Protein AF-A0A2W2K7A0-F1 (afdb_monomer)

Structure (mmCIF, N/CA/C/O backbone):
data_AF-A0A2W2K7A0-F1
#
_entry.id   AF-A0A2W2K7A0-F1
#
loop_
_atom_site.group_PDB
_atom_site.id
_atom_site.type_symbol
_atom_site.label_atom_id
_atom_site.label_alt_id
_atom_site.label_comp_id
_atom_site.label_asym_id
_atom_site.label_entity_id
_atom_site.label_seq_id
_atom_site.pdbx_PDB_ins_code
_atom_site.Cartn_x
_atom_site.Cartn_y
_atom_site.Cartn_z
_atom_site.occupancy
_atom_site.B_iso_or_equiv
_atom_site.auth_seq_id
_atom_site.auth_comp_id
_atom_site.auth_asym_id
_atom_site.auth_atom_id
_atom_site.pdbx_PDB_model_num
ATOM 1 N N . MET A 1 1 ? -31.014 -15.299 -0.850 1.00 43.25 1 MET A N 1
ATOM 2 C CA . MET A 1 1 ? -30.574 -14.031 -1.460 1.00 43.25 1 MET A CA 1
ATOM 3 C C . MET A 1 1 ? -29.395 -14.395 -2.345 1.00 43.25 1 MET A C 1
ATOM 5 O O . MET A 1 1 ? -28.405 -14.884 -1.826 1.00 43.25 1 MET A O 1
ATOM 9 N N . THR A 1 2 ? -29.581 -14.413 -3.662 1.00 47.12 2 THR A N 1
ATOM 10 C CA . THR A 1 2 ? -28.595 -14.968 -4.602 1.00 47.12 2 THR A CA 1
ATOM 11 C C . THR A 1 2 ? -27.385 -14.044 -4.660 1.00 47.12 2 THR A C 1
ATOM 13 O O . THR A 1 2 ? -27.541 -12.885 -5.034 1.00 47.12 2 THR A O 1
ATOM 16 N N . ALA A 1 3 ? -26.210 -14.537 -4.266 1.00 51.34 3 ALA A N 1
ATOM 17 C CA . ALA A 1 3 ? -24.956 -13.858 -4.561 1.00 51.34 3 ALA A CA 1
ATOM 18 C C . ALA A 1 3 ? -24.861 -13.715 -6.087 1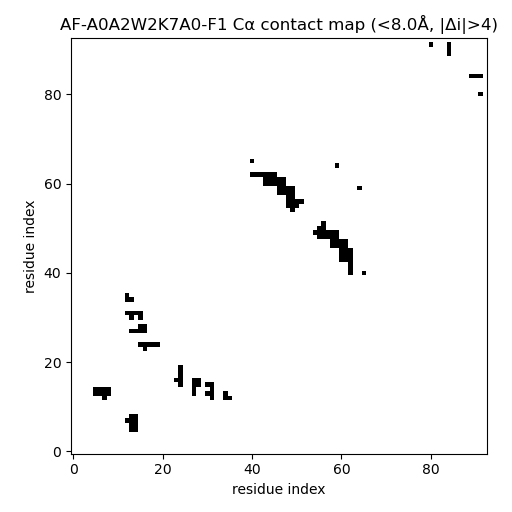.00 51.34 3 ALA A C 1
ATOM 20 O O . ALA A 1 3 ? -24.874 -14.721 -6.798 1.00 51.34 3 ALA A O 1
ATOM 21 N N . ASP A 1 4 ? -24.881 -12.476 -6.578 1.00 58.25 4 ASP A N 1
ATOM 22 C CA . ASP A 1 4 ? -24.649 -12.180 -7.990 1.00 58.25 4 ASP A CA 1
ATOM 23 C C . ASP A 1 4 ? -23.248 -12.685 -8.371 1.00 58.25 4 ASP A C 1
ATOM 25 O O . ASP A 1 4 ? -22.332 -12.665 -7.542 1.00 58.25 4 ASP A O 1
ATOM 29 N N . ALA A 1 5 ? -23.082 -13.200 -9.590 1.00 57.62 5 ALA A N 1
ATOM 30 C CA . ALA A 1 5 ? -21.778 -13.683 -10.045 1.00 57.62 5 ALA A CA 1
ATOM 31 C C . ALA A 1 5 ? -20.752 -12.537 -9.940 1.00 57.62 5 ALA A C 1
ATOM 33 O O . ALA A 1 5 ? -21.107 -11.404 -10.269 1.00 57.62 5 ALA A O 1
ATOM 34 N N . PRO A 1 6 ? -19.503 -12.779 -9.488 1.00 61.03 6 PRO A N 1
ATOM 35 C CA . PRO A 1 6 ? -18.536 -11.702 -9.318 1.00 61.03 6 PRO A CA 1
ATOM 36 C C . PRO A 1 6 ? -18.270 -11.041 -10.671 1.00 61.03 6 PRO A C 1
ATOM 38 O O . PRO A 1 6 ? -17.659 -11.623 -11.566 1.00 61.03 6 PRO A O 1
ATOM 41 N N . GLN A 1 7 ? -18.788 -9.826 -10.825 1.00 81.94 7 GLN A N 1
ATOM 42 C CA . GLN A 1 7 ? -18.602 -9.007 -12.012 1.00 81.94 7 GLN A CA 1
ATOM 43 C C . GLN A 1 7 ? -17.169 -8.456 -12.013 1.00 81.94 7 GLN A C 1
ATOM 45 O O . GLN A 1 7 ? -16.618 -8.141 -10.956 1.00 81.94 7 GLN A O 1
ATOM 50 N N . SER A 1 8 ? -16.565 -8.309 -13.190 1.00 91.88 8 SER A N 1
ATOM 51 C CA . SER A 1 8 ? -15.235 -7.709 -13.353 1.00 91.88 8 SER A CA 1
ATOM 52 C C . SER A 1 8 ? -15.335 -6.347 -14.034 1.00 91.88 8 SER A C 1
ATOM 54 O O . SER A 1 8 ? -16.159 -6.139 -14.925 1.00 91.88 8 SER A O 1
ATOM 56 N N . LEU A 1 9 ? -14.467 -5.421 -13.633 1.00 91.94 9 LEU A N 1
ATOM 57 C CA . LEU A 1 9 ? -14.251 -4.156 -14.327 1.00 91.94 9 LEU A CA 1
ATOM 58 C C . LEU A 1 9 ? -13.581 -4.393 -15.696 1.00 91.94 9 LEU A C 1
ATOM 60 O O . LEU A 1 9 ? -12.966 -5.441 -15.904 1.00 91.94 9 LEU A O 1
ATOM 64 N N . PRO A 1 10 ? -13.627 -3.415 -16.625 1.00 94.12 10 PRO A N 1
ATOM 65 C CA . PRO A 1 10 ? -12.971 -3.529 -17.934 1.00 94.12 10 PRO A CA 1
ATOM 66 C C . PRO A 1 10 ? -11.460 -3.798 -17.875 1.00 94.12 10 PRO A C 1
ATOM 68 O O . PRO A 1 10 ? -10.891 -4.317 -18.828 1.00 94.12 10 PRO A O 1
ATOM 71 N N . ASP A 1 11 ? -10.812 -3.446 -16.762 1.00 92.44 11 ASP A N 1
ATOM 72 C CA . ASP A 1 11 ? -9.392 -3.701 -16.495 1.00 92.44 11 ASP A CA 1
ATOM 73 C C . ASP A 1 11 ? -9.126 -5.054 -15.800 1.00 92.44 11 ASP A C 1
ATOM 75 O O . 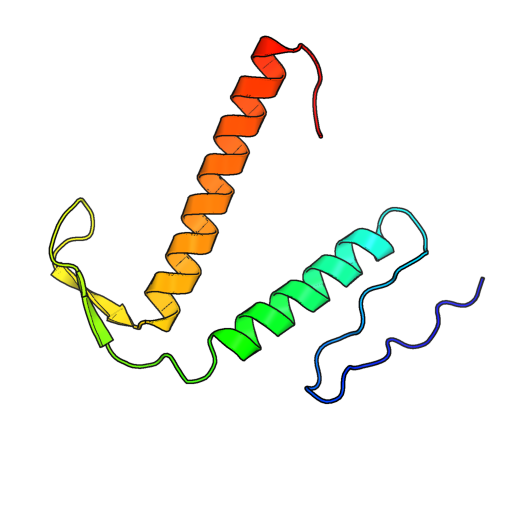ASP A 1 11 ? -8.002 -5.327 -15.386 1.00 92.44 11 ASP A O 1
ATOM 79 N N . GLY A 1 12 ? -10.151 -5.904 -15.669 1.00 92.31 12 GLY A N 1
ATOM 80 C CA . GLY A 1 12 ? -10.064 -7.261 -15.127 1.00 92.31 12 GLY A CA 1
ATOM 81 C C . GLY A 1 12 ? -10.184 -7.371 -13.604 1.00 92.31 12 GLY A C 1
ATOM 82 O O . GLY A 1 12 ? -10.320 -8.481 -13.093 1.00 92.31 12 GLY A O 1
ATOM 83 N N . ARG A 1 13 ? -10.181 -6.259 -12.857 1.00 94.94 13 ARG A N 1
ATOM 84 C CA . ARG A 1 13 ? -10.313 -6.292 -11.388 1.00 94.94 13 ARG A CA 1
ATOM 85 C C . ARG A 1 13 ? -11.737 -6.692 -10.961 1.00 94.94 13 ARG A C 1
ATOM 87 O O . ARG A 1 13 ? -12.689 -6.323 -11.650 1.00 94.94 13 ARG A O 1
AT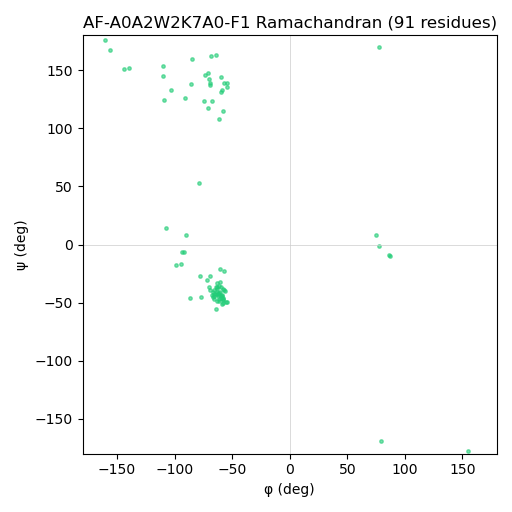OM 94 N N . PRO A 1 14 ? -11.927 -7.393 -9.827 1.00 94.75 14 PRO A N 1
ATOM 95 C CA . PRO A 1 14 ? -13.263 -7.747 -9.344 1.00 94.75 14 PRO A CA 1
ATOM 96 C C . PRO A 1 14 ? -14.018 -6.503 -8.860 1.00 94.75 14 PRO A C 1
ATOM 98 O O . PRO A 1 14 ? -13.441 -5.645 -8.194 1.00 94.75 14 PRO A O 1
ATOM 101 N N . VAL A 1 15 ? -15.312 -6.393 -9.160 1.00 93.38 15 VAL A N 1
ATOM 102 C CA . VAL A 1 15 ? -16.170 -5.339 -8.602 1.00 93.38 15 VAL A CA 1
ATOM 103 C C . VAL A 1 15 ? -16.467 -5.681 -7.137 1.00 93.38 15 VAL A C 1
ATOM 105 O O . VAL A 1 15 ? -16.979 -6.770 -6.868 1.00 93.38 15 VAL A O 1
ATOM 108 N N . PRO A 1 16 ? -16.164 -4.789 -6.175 1.00 93.44 16 PRO A N 1
ATOM 109 C CA . PRO A 1 16 ? -16.426 -5.071 -4.776 1.00 93.44 16 PRO A CA 1
ATOM 110 C C . PRO A 1 16 ? -17.930 -5.071 -4.483 1.00 93.44 16 PRO A C 1
ATOM 112 O O . PRO A 1 16 ? -18.672 -4.225 -4.988 1.00 93.44 16 PRO A O 1
ATOM 115 N N . LEU A 1 17 ? -18.368 -5.974 -3.607 1.00 89.88 17 LEU A N 1
ATOM 116 C CA . LEU A 1 17 ? -19.732 -5.986 -3.096 1.00 89.88 17 LEU A CA 1
ATOM 117 C C . LEU A 1 17 ? -20.035 -4.656 -2.391 1.00 89.88 17 LEU A C 1
ATOM 119 O O . LEU A 1 17 ? -19.255 -4.153 -1.577 1.00 89.88 17 LEU A O 1
ATOM 123 N N . THR A 1 18 ? -21.187 -4.078 -2.720 1.00 88.38 18 THR A N 1
ATOM 124 C CA . THR A 1 18 ? -21.712 -2.860 -2.081 1.00 88.38 18 THR A CA 1
ATOM 125 C C . THR A 1 18 ? -22.759 -3.173 -1.015 1.00 88.38 18 THR A C 1
ATOM 127 O O . THR A 1 18 ? -23.034 -2.334 -0.162 1.00 88.38 18 THR A O 1
ATOM 130 N N . THR A 1 19 ? -23.319 -4.385 -1.050 1.00 88.88 19 THR A N 1
ATOM 131 C CA . THR A 1 19 ? -24.251 -4.940 -0.063 1.00 88.88 19 TH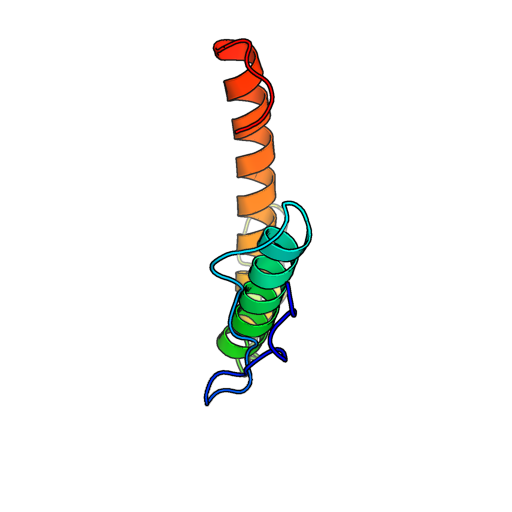R A CA 1
ATOM 132 C C . THR A 1 19 ? -23.976 -6.436 0.102 1.00 88.88 19 THR A C 1
ATOM 134 O O . THR A 1 19 ? -23.504 -7.083 -0.834 1.00 88.88 19 THR A O 1
ATOM 137 N N . GLY A 1 20 ? -24.250 -6.996 1.280 1.00 86.06 20 GLY A N 1
ATOM 138 C CA . GLY A 1 20 ? -24.048 -8.419 1.558 1.00 86.06 20 GLY A CA 1
ATOM 139 C C . GLY A 1 20 ? -23.832 -8.700 3.042 1.00 86.06 20 GLY A C 1
ATOM 140 O O . GLY A 1 20 ? -23.870 -7.783 3.861 1.00 86.06 20 GLY A O 1
ATOM 141 N N . ASP A 1 21 ? -23.601 -9.972 3.361 1.00 90.38 21 ASP A N 1
ATOM 142 C CA . ASP A 1 21 ? -23.298 -10.426 4.720 1.00 90.38 21 ASP A CA 1
ATOM 143 C C . ASP A 1 21 ? -21.968 -9.834 5.242 1.00 90.38 21 ASP A C 1
ATOM 145 O O . ASP A 1 21 ? -21.119 -9.372 4.472 1.00 90.38 21 ASP A O 1
ATOM 149 N N . GLU A 1 22 ? -21.760 -9.890 6.562 1.00 89.25 22 GLU A N 1
ATOM 150 C CA . GLU A 1 22 ? -20.653 -9.211 7.259 1.00 89.25 22 GLU A CA 1
ATOM 151 C C . GLU A 1 22 ? -19.246 -9.618 6.799 1.00 89.25 22 GLU A C 1
ATOM 153 O O . GLU A 1 22 ? -18.362 -8.769 6.763 1.00 89.25 22 GLU A O 1
ATOM 158 N N . ARG A 1 23 ? -19.008 -10.892 6.452 1.00 93.75 23 ARG A N 1
ATOM 159 C CA . ARG A 1 23 ? -17.678 -11.376 6.016 1.00 93.75 23 ARG A CA 1
ATOM 160 C C . ARG A 1 23 ? -17.410 -11.200 4.514 1.00 93.75 23 ARG A C 1
ATOM 162 O O . ARG A 1 23 ? -16.345 -10.684 4.176 1.00 93.75 23 ARG A O 1
ATOM 169 N N . PRO A 1 24 ? -18.346 -11.545 3.607 1.00 91.25 24 PRO A N 1
ATOM 170 C CA . PRO A 1 24 ? -18.116 -11.400 2.168 1.00 91.25 24 PRO A CA 1
ATOM 171 C C . PRO A 1 24 ? -17.854 -9.958 1.712 1.00 91.25 24 PRO A C 1
ATOM 173 O O . PRO A 1 24 ? -17.104 -9.737 0.765 1.00 91.25 24 PRO A O 1
ATOM 176 N N . MET A 1 25 ? -18.455 -8.961 2.371 1.00 89.12 25 MET A N 1
ATOM 177 C CA . MET A 1 25 ? -18.290 -7.548 2.008 1.00 89.12 25 MET A CA 1
ATOM 178 C C . MET A 1 25 ? -16.838 -7.044 2.181 1.00 89.12 25 MET A C 1
ATOM 180 O O . MET A 1 25 ? -16.258 -6.559 1.203 1.00 89.12 25 MET A O 1
ATOM 184 N N . PRO A 1 26 ? -16.205 -7.161 3.367 1.00 92.31 26 PRO A N 1
ATOM 185 C CA . PRO A 1 26 ? -14.789 -6.850 3.544 1.00 92.31 26 PRO A CA 1
ATOM 186 C C . PRO A 1 26 ? -13.868 -7.686 2.655 1.00 92.31 26 PRO A C 1
ATOM 188 O O . PRO A 1 26 ? -12.957 -7.123 2.054 1.00 92.31 26 PRO A O 1
ATOM 191 N N . GLU A 1 27 ? -14.112 -8.993 2.526 1.00 93.81 27 GLU A N 1
ATOM 192 C CA . GLU A 1 27 ? -13.300 -9.881 1.680 1.00 93.81 27 GLU A CA 1
ATOM 193 C C . GLU A 1 27 ? -13.290 -9.408 0.221 1.00 93.81 27 GLU A C 1
ATOM 195 O O . GLU A 1 27 ? -12.227 -9.199 -0.362 1.00 93.81 27 GLU A O 1
ATOM 200 N N . SER A 1 28 ? -14.464 -9.099 -0.331 1.00 93.69 28 SER A N 1
ATOM 201 C CA . SER A 1 28 ? -14.605 -8.576 -1.690 1.00 93.69 28 SER A CA 1
ATOM 202 C C . SER A 1 28 ? -13.887 -7.232 -1.892 1.00 93.69 28 SER A C 1
ATOM 204 O O . SER A 1 28 ? -13.286 -6.980 -2.941 1.00 93.69 28 SER A O 1
ATOM 206 N N . ARG A 1 29 ? -13.883 -6.365 -0.870 1.00 93.94 29 ARG A N 1
ATOM 207 C CA . ARG A 1 29 ? -13.125 -5.107 -0.900 1.00 93.94 29 ARG A CA 1
ATOM 208 C C . ARG A 1 29 ? -11.615 -5.348 -0.852 1.00 93.94 29 ARG A C 1
ATOM 210 O O . ARG A 1 29 ? -10.878 -4.663 -1.563 1.00 93.94 29 ARG A O 1
ATOM 217 N N . LEU A 1 30 ? -11.149 -6.320 -0.065 1.00 94.31 30 LEU A N 1
ATOM 218 C CA . LEU A 1 30 ? -9.739 -6.715 -0.039 1.00 94.31 30 LEU A CA 1
ATOM 219 C C . LEU A 1 30 ? -9.287 -7.248 -1.401 1.00 94.31 30 LEU A C 1
ATOM 221 O O . LEU A 1 30 ? -8.225 -6.849 -1.876 1.00 94.31 30 LEU A O 1
ATOM 225 N N . ASP A 1 31 ? -10.099 -8.070 -2.061 1.00 95.38 31 ASP A N 1
ATOM 226 C CA . ASP A 1 31 ? -9.778 -8.609 -3.386 1.00 95.38 31 ASP A CA 1
ATOM 227 C C . ASP A 1 31 ? -9.685 -7.509 -4.451 1.00 95.38 31 ASP A C 1
ATOM 229 O O . ASP A 1 31 ? -8.723 -7.470 -5.222 1.00 95.38 31 ASP A O 1
ATOM 233 N N . PHE A 1 32 ? -10.607 -6.540 -4.438 1.00 95.12 32 PHE A N 1
ATOM 234 C CA . PHE A 1 32 ? -10.515 -5.360 -5.303 1.00 95.12 32 PHE A CA 1
ATOM 235 C C . PHE A 1 32 ? -9.226 -4.559 -5.064 1.00 95.12 32 PHE A C 1
ATOM 237 O O . PHE A 1 32 ? -8.561 -4.133 -6.016 1.00 95.12 32 PHE A O 1
ATOM 244 N N . HIS A 1 33 ? -8.845 -4.340 -3.802 1.00 94.25 33 HIS A N 1
ATOM 245 C CA . HIS A 1 33 ? -7.634 -3.588 -3.476 1.00 94.25 33 HIS A CA 1
ATOM 246 C C . HIS A 1 33 ? -6.349 -4.348 -3.820 1.00 94.25 33 HIS A C 1
ATOM 248 O O . HIS A 1 33 ? -5.419 -3.714 -4.320 1.00 94.25 33 HIS A O 1
ATOM 254 N N . ARG A 1 34 ? -6.304 -5.677 -3.646 1.00 93.88 34 ARG A N 1
ATOM 255 C CA . ARG A 1 34 ? -5.181 -6.518 -4.101 1.00 93.88 34 ARG A CA 1
ATOM 256 C C . ARG A 1 34 ? -4.982 -6.397 -5.609 1.00 93.88 34 ARG A C 1
ATOM 258 O O . ARG A 1 34 ? -3.902 -6.009 -6.045 1.00 93.88 34 ARG A O 1
ATOM 265 N N . ALA A 1 35 ? -6.047 -6.584 -6.388 1.00 95.94 35 ALA A N 1
ATOM 266 C CA . ALA A 1 35 ? -5.983 -6.455 -7.843 1.00 95.94 35 ALA A CA 1
ATOM 267 C C . ALA A 1 35 ? -5.620 -5.021 -8.286 1.00 95.94 35 ALA A C 1
ATOM 269 O O . ALA A 1 35 ? -4.919 -4.808 -9.273 1.00 95.94 35 ALA A O 1
ATOM 270 N N . THR A 1 36 ? -6.059 -4.005 -7.533 1.00 95.00 36 THR A N 1
ATOM 271 C CA . THR A 1 36 ? -5.673 -2.606 -7.778 1.00 95.00 36 THR A CA 1
ATOM 272 C C . THR A 1 36 ? -4.190 -2.362 -7.525 1.00 95.00 36 THR A C 1
ATOM 274 O O . THR A 1 36 ? -3.566 -1.622 -8.286 1.00 95.00 36 THR A O 1
ATOM 277 N N . LEU A 1 37 ? -3.632 -2.941 -6.460 1.00 93.31 37 LEU A N 1
ATOM 278 C CA . LEU A 1 37 ? -2.214 -2.820 -6.143 1.00 93.31 37 LEU A CA 1
ATOM 279 C C . LEU A 1 37 ? -1.366 -3.456 -7.244 1.00 93.31 37 LEU A C 1
ATOM 281 O O . LEU A 1 37 ? -0.460 -2.807 -7.756 1.00 93.31 37 LEU A O 1
ATOM 285 N N . GLU A 1 38 ? -1.708 -4.676 -7.657 1.00 93.12 38 GLU A N 1
ATOM 286 C CA . GLU A 1 38 ? -1.033 -5.375 -8.754 1.00 93.12 38 GLU A CA 1
ATOM 287 C C . GLU A 1 38 ? -1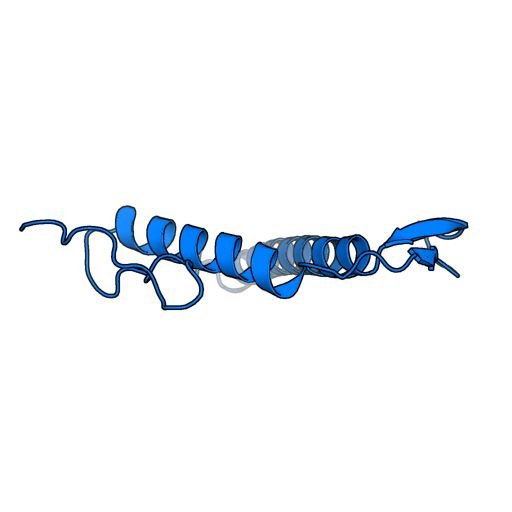.039 -4.543 -10.040 1.00 93.12 38 GLU A C 1
ATOM 289 O O . GLU A 1 38 ? 0.020 -4.298 -10.617 1.00 93.12 38 GLU A O 1
ATOM 294 N N . LEU A 1 39 ? -2.207 -4.025 -10.438 1.00 94.88 39 LEU A N 1
ATOM 295 C CA . LEU A 1 39 ? -2.344 -3.195 -11.634 1.00 94.88 39 LEU A CA 1
ATOM 296 C C . LEU A 1 39 ? -1.508 -1.910 -11.551 1.00 94.88 39 LEU A C 1
ATOM 298 O O . LEU A 1 39 ? -0.806 -1.568 -12.498 1.00 94.88 39 LEU A O 1
ATOM 302 N N . LYS A 1 40 ? -1.564 -1.188 -10.425 1.00 93.62 40 LYS A N 1
ATOM 303 C CA . LYS A 1 40 ? -0.823 0.075 -10.250 1.00 93.62 40 LYS A CA 1
ATOM 304 C C . LYS A 1 40 ? 0.686 -0.126 -10.153 1.00 93.62 40 LYS A C 1
ATOM 306 O O . LYS A 1 40 ? 1.439 0.790 -10.468 1.00 93.62 40 LYS A O 1
ATOM 311 N N . CYS A 1 41 ? 1.120 -1.294 -9.697 1.00 94.06 41 CYS A N 1
ATOM 312 C CA . CYS A 1 41 ? 2.528 -1.642 -9.575 1.00 94.06 41 CYS A CA 1
ATOM 313 C C . CYS A 1 41 ? 3.090 -2.356 -10.815 1.00 94.06 41 CYS A C 1
ATOM 315 O O . CYS A 1 41 ? 4.304 -2.596 -10.882 1.00 94.06 41 CYS A O 1
ATOM 317 N N . ALA A 1 42 ? 2.247 -2.705 -11.789 1.00 93.88 42 ALA A N 1
ATOM 318 C CA . ALA A 1 42 ? 2.676 -3.314 -13.039 1.00 93.88 42 ALA A CA 1
ATOM 319 C C . ALA A 1 42 ? 3.646 -2.381 -13.788 1.00 93.88 42 ALA A C 1
ATOM 321 O O . ALA A 1 42 ? 3.401 -1.186 -13.925 1.00 93.88 42 ALA A O 1
ATOM 322 N N . GLY A 1 43 ? 4.782 -2.926 -14.232 1.00 94.75 43 GLY A N 1
ATOM 323 C CA . GLY A 1 43 ? 5.819 -2.186 -14.965 1.00 94.75 43 GLY A CA 1
ATOM 324 C C . GLY A 1 43 ? 6.743 -1.286 -14.133 1.00 94.75 43 GLY A C 1
ATOM 325 O O . GLY A 1 43 ? 7.657 -0.694 -14.696 1.00 94.75 43 GLY A O 1
ATOM 326 N N . LEU A 1 44 ? 6.562 -1.180 -12.809 1.00 95.94 44 LEU A N 1
ATOM 327 C CA . LEU A 1 44 ? 7.462 -0.418 -11.922 1.00 95.94 44 LEU A CA 1
ATOM 328 C C . LEU A 1 44 ? 8.763 -1.178 -11.588 1.00 95.94 44 LEU A C 1
ATOM 330 O O . LEU A 1 44 ? 9.103 -1.376 -10.420 1.00 95.94 44 LEU A O 1
ATOM 334 N N . ASP A 1 45 ? 9.469 -1.641 -12.615 1.00 95.75 45 ASP A N 1
ATOM 335 C CA . ASP A 1 45 ? 10.639 -2.518 -12.483 1.00 95.75 45 ASP A CA 1
ATOM 336 C C . ASP A 1 45 ? 11.981 -1.762 -12.454 1.00 95.75 45 ASP A C 1
ATOM 338 O O . ASP A 1 45 ? 13.006 -2.369 -12.152 1.00 95.75 45 ASP A O 1
ATOM 342 N N . ASP A 1 46 ? 11.973 -0.443 -12.685 1.00 97.62 46 ASP A N 1
ATOM 343 C CA . ASP A 1 46 ? 13.159 0.413 -12.550 1.00 97.62 46 ASP A CA 1
ATOM 344 C C . ASP A 1 46 ? 13.785 0.269 -11.160 1.00 97.62 46 ASP A C 1
ATOM 346 O O . ASP A 1 46 ? 13.078 0.275 -10.146 1.00 97.62 46 ASP A O 1
ATOM 350 N N . THR A 1 47 ? 15.114 0.157 -11.109 1.00 97.50 47 THR A N 1
ATOM 351 C CA . THR A 1 47 ? 15.862 -0.064 -9.869 1.00 97.50 47 THR A CA 1
ATOM 352 C C . THR A 1 47 ? 16.676 1.151 -9.442 1.00 97.50 47 THR A C 1
ATOM 354 O O . THR A 1 47 ? 17.085 1.995 -10.239 1.00 97.50 47 THR A O 1
ATOM 357 N N . GLY A 1 48 ? 16.919 1.240 -8.138 1.00 96.75 48 GLY A N 1
ATOM 358 C CA . GLY A 1 48 ? 17.767 2.251 -7.526 1.00 96.75 48 GLY A CA 1
ATOM 359 C C . GLY A 1 48 ? 18.314 1.775 -6.186 1.00 96.75 48 GLY A C 1
ATOM 360 O O . GLY A 1 48 ? 17.871 0.771 -5.629 1.00 96.75 48 GLY A O 1
ATOM 361 N N . ARG A 1 49 ? 19.300 2.502 -5.656 1.00 97.50 49 ARG A N 1
ATOM 362 C CA . ARG A 1 49 ? 19.915 2.197 -4.359 1.00 97.50 49 ARG A CA 1
ATOM 363 C C . ARG A 1 49 ? 19.397 3.143 -3.283 1.00 97.50 49 ARG A C 1
ATOM 365 O O . ARG A 1 49 ? 19.388 4.356 -3.480 1.00 97.50 49 ARG A O 1
ATOM 372 N N . ILE A 1 50 ? 19.015 2.599 -2.131 1.00 96.00 50 ILE A N 1
ATOM 373 C CA . ILE A 1 50 ? 18.586 3.397 -0.978 1.00 96.00 50 ILE A CA 1
ATOM 374 C C . ILE A 1 50 ? 19.785 4.182 -0.434 1.00 96.00 50 ILE A C 1
ATOM 376 O O . ILE A 1 50 ? 20.810 3.602 -0.074 1.00 96.00 50 ILE A O 1
ATOM 380 N N . ALA A 1 51 ? 19.651 5.507 -0.365 1.00 94.31 51 ALA A N 1
ATOM 381 C CA . ALA A 1 51 ? 20.759 6.402 -0.036 1.00 94.31 51 ALA A CA 1
ATOM 382 C C . ALA A 1 51 ? 21.100 6.467 1.465 1.00 94.31 51 ALA A C 1
ATOM 384 O O . ALA A 1 51 ? 22.240 6.760 1.813 1.00 94.31 51 ALA A O 1
ATOM 385 N N . GLY A 1 52 ? 20.140 6.216 2.362 1.00 93.38 52 GLY A N 1
ATOM 386 C CA . GLY A 1 52 ? 20.334 6.437 3.796 1.00 93.38 52 GLY A CA 1
ATOM 387 C C . GLY A 1 52 ? 19.351 5.685 4.691 1.00 93.38 52 GLY A C 1
ATOM 388 O O . GLY A 1 52 ? 18.429 5.024 4.219 1.00 93.38 52 GLY A O 1
ATOM 389 N N . GLY A 1 53 ? 19.567 5.805 6.003 1.00 93.19 53 GLY A N 1
ATOM 390 C CA . GLY A 1 53 ? 18.755 5.150 7.028 1.00 93.19 53 GLY A CA 1
ATOM 391 C C . GLY A 1 53 ? 19.099 3.669 7.246 1.00 93.19 53 GLY A C 1
ATOM 392 O O . GLY A 1 53 ? 20.114 3.186 6.744 1.00 93.19 53 GLY A O 1
ATOM 393 N N . PRO A 1 54 ? 18.258 2.933 7.995 1.00 91.88 54 PRO A N 1
ATOM 394 C CA . PRO A 1 54 ? 18.522 1.539 8.371 1.00 91.88 54 PRO A CA 1
ATOM 395 C C . PRO A 1 54 ? 18.669 0.571 7.188 1.00 91.88 54 PRO A C 1
ATOM 397 O O . PRO A 1 54 ? 19.256 -0.494 7.337 1.00 91.88 54 PRO A O 1
ATOM 400 N N . MET A 1 55 ? 18.144 0.943 6.019 1.00 90.38 55 MET A N 1
ATOM 401 C CA . MET A 1 55 ? 18.157 0.146 4.789 1.00 90.38 55 MET A CA 1
ATOM 402 C C . MET A 1 55 ? 19.134 0.685 3.730 1.00 90.38 55 MET A C 1
ATOM 404 O O . MET A 1 55 ? 19.053 0.308 2.560 1.00 90.38 55 MET A O 1
ATOM 408 N N . ALA A 1 56 ? 20.040 1.592 4.113 1.00 96.31 56 ALA A N 1
ATOM 409 C CA . ALA A 1 56 ? 21.008 2.185 3.198 1.00 96.31 56 ALA A CA 1
ATOM 410 C C . ALA A 1 56 ? 21.827 1.115 2.460 1.00 96.31 56 ALA A C 1
ATOM 412 O O . ALA A 1 56 ? 22.279 0.131 3.042 1.00 96.31 56 ALA A O 1
ATOM 413 N N . GLY A 1 57 ? 22.050 1.337 1.167 1.00 95.25 57 GLY A N 1
ATOM 414 C CA . GLY A 1 57 ? 22.842 0.451 0.324 1.00 95.25 57 GLY A CA 1
ATOM 415 C C . GLY A 1 57 ? 22.066 -0.704 -0.310 1.00 95.25 57 GLY A C 1
ATOM 416 O O . GLY A 1 57 ? 22.622 -1.325 -1.213 1.00 95.25 57 GLY A O 1
ATOM 417 N N . LEU A 1 58 ? 20.811 -0.966 0.071 1.00 96.06 58 LEU A N 1
ATOM 418 C CA . LEU A 1 58 ? 19.975 -1.957 -0.613 1.00 96.06 58 LEU A CA 1
ATOM 419 C C . LEU A 1 58 ? 19.584 -1.476 -2.016 1.00 96.06 58 LEU A C 1
ATOM 421 O O . LEU A 1 58 ? 19.234 -0.310 -2.207 1.00 96.06 58 LEU A O 1
ATOM 425 N N . GLU A 1 59 ? 19.652 -2.382 -2.991 1.00 97.38 59 GLU A N 1
ATOM 426 C CA . GLU A 1 59 ? 19.128 -2.172 -4.341 1.00 97.38 59 GLU A CA 1
ATOM 427 C C . GLU A 1 59 ? 17.682 -2.667 -4.397 1.00 97.38 59 GLU A C 1
ATOM 429 O O . GLU A 1 59 ? 17.394 -3.798 -4.004 1.00 97.38 59 GLU A O 1
ATOM 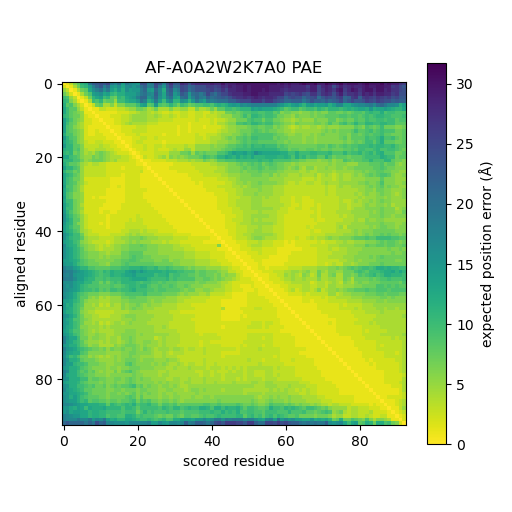434 N N . VAL A 1 60 ? 16.771 -1.803 -4.834 1.00 96.94 60 VAL A N 1
ATOM 435 C CA . VAL A 1 60 ? 15.325 -2.043 -4.805 1.00 96.94 60 VAL A CA 1
ATOM 436 C C . VAL A 1 60 ? 14.680 -1.527 -6.085 1.00 96.94 60 VAL A C 1
ATOM 438 O O . VAL A 1 60 ? 15.176 -0.578 -6.692 1.00 96.94 60 VAL A O 1
ATOM 441 N N . SER A 1 61 ? 13.562 -2.130 -6.489 1.00 96.81 61 SER A N 1
ATOM 442 C CA . SER A 1 61 ? 12.734 -1.595 -7.572 1.00 96.81 61 SER A CA 1
ATOM 443 C C . SER A 1 61 ? 11.750 -0.541 -7.065 1.00 96.81 61 SER A C 1
ATOM 445 O O . SER A 1 61 ? 11.389 -0.523 -5.884 1.00 96.81 61 SER A O 1
ATOM 447 N N . VAL A 1 62 ? 11.244 0.309 -7.959 1.00 95.44 62 VAL A N 1
ATOM 448 C CA . VAL A 1 62 ? 10.160 1.253 -7.638 1.00 95.44 62 VAL A CA 1
ATOM 449 C C . VAL A 1 62 ? 8.921 0.503 -7.129 1.00 95.44 62 VAL A C 1
ATOM 451 O O . VAL A 1 62 ? 8.294 0.938 -6.162 1.00 95.44 62 VAL A O 1
ATOM 454 N N . ARG A 1 63 ? 8.607 -0.672 -7.700 1.00 95.69 63 ARG A N 1
ATOM 455 C CA . ARG A 1 63 ? 7.564 -1.577 -7.190 1.00 95.69 63 ARG A CA 1
ATOM 456 C C . ARG A 1 63 ? 7.791 -1.919 -5.722 1.00 95.69 63 ARG A C 1
ATOM 458 O O . ARG A 1 63 ? 6.860 -1.804 -4.928 1.00 95.69 63 ARG A O 1
ATOM 465 N N . TRP A 1 64 ? 9.011 -2.320 -5.362 1.00 95.00 64 TRP A N 1
ATOM 466 C CA . TRP A 1 64 ? 9.348 -2.649 -3.979 1.00 95.00 64 TRP A CA 1
ATOM 467 C C . TRP A 1 64 ? 9.132 -1.449 -3.053 1.00 95.00 64 TRP A C 1
ATOM 469 O O . TRP A 1 64 ? 8.506 -1.604 -2.010 1.00 95.00 64 TRP A O 1
ATOM 479 N N . VAL A 1 65 ? 9.563 -0.246 -3.457 1.00 93.75 65 VAL A N 1
ATOM 480 C CA . VAL A 1 65 ? 9.411 0.977 -2.646 1.00 93.75 65 VAL A CA 1
ATOM 481 C C . VAL A 1 65 ? 7.943 1.256 -2.323 1.00 93.75 65 VAL A C 1
ATOM 483 O O . VAL A 1 65 ? 7.6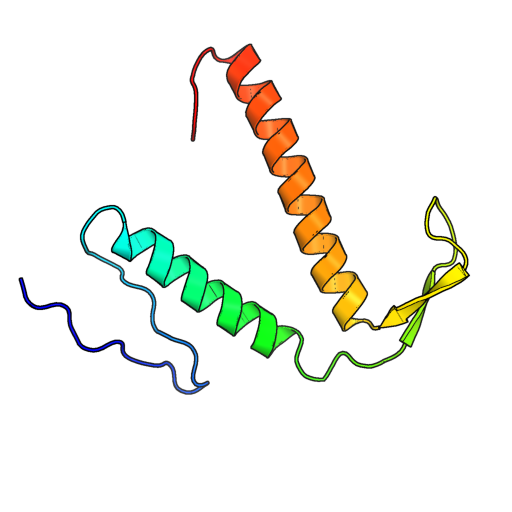12 1.508 -1.166 1.00 93.75 65 VAL A O 1
ATOM 486 N N . PHE A 1 66 ? 7.046 1.178 -3.310 1.00 93.31 66 PHE A N 1
ATOM 487 C CA . PHE A 1 66 ? 5.618 1.410 -3.075 1.00 93.31 66 PHE A CA 1
ATOM 488 C C . PHE A 1 66 ? 4.984 0.347 -2.177 1.00 93.31 66 PHE A C 1
ATOM 490 O O . PHE A 1 66 ? 4.239 0.696 -1.262 1.00 93.31 66 PHE A O 1
ATOM 497 N N . VAL A 1 67 ? 5.289 -0.934 -2.406 1.00 93.06 67 VAL A N 1
ATOM 498 C CA . VAL A 1 67 ? 4.777 -2.025 -1.562 1.00 93.06 67 VAL A CA 1
ATOM 499 C C . VAL A 1 67 ? 5.275 -1.869 -0.125 1.00 93.06 67 VAL A C 1
ATOM 501 O O . VAL A 1 67 ? 4.480 -1.947 0.810 1.00 93.06 67 VAL A O 1
ATOM 504 N N . HIS A 1 68 ? 6.558 -1.555 0.049 1.00 92.31 68 HIS A N 1
ATOM 505 C CA . HIS A 1 68 ? 7.156 -1.328 1.357 1.00 92.31 68 HIS A CA 1
ATOM 506 C C . HIS A 1 68 ? 6.523 -0.132 2.086 1.00 92.31 68 HIS A C 1
ATOM 508 O O . HIS A 1 68 ? 6.216 -0.226 3.270 1.00 92.31 68 HIS A O 1
ATOM 514 N N . MET A 1 69 ? 6.258 0.980 1.392 1.00 93.19 69 MET A N 1
ATOM 515 C CA . MET A 1 69 ? 5.575 2.133 1.995 1.00 93.19 69 MET A CA 1
ATOM 516 C C . MET A 1 69 ? 4.146 1.816 2.436 1.00 93.19 69 MET A C 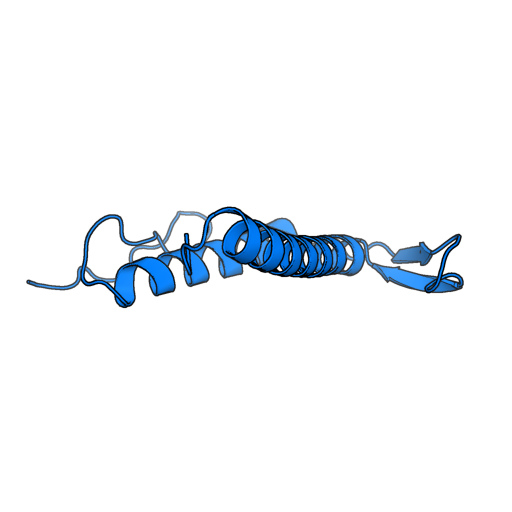1
ATOM 518 O O . MET A 1 69 ? 3.712 2.310 3.473 1.00 93.19 69 MET A O 1
ATOM 522 N N . ILE A 1 70 ? 3.418 0.983 1.691 1.00 93.00 70 ILE A N 1
ATOM 523 C CA . ILE A 1 70 ? 2.071 0.547 2.084 1.00 93.00 70 ILE A CA 1
ATOM 524 C C . ILE A 1 70 ? 2.129 -0.313 3.349 1.00 93.00 70 ILE A C 1
ATOM 526 O O . ILE A 1 70 ? 1.356 -0.074 4.276 1.00 93.00 70 ILE A O 1
ATOM 530 N N . GLU A 1 71 ? 3.044 -1.282 3.399 1.00 93.12 71 GLU A N 1
ATOM 531 C CA . GLU A 1 71 ? 3.258 -2.130 4.576 1.00 93.12 71 GLU A CA 1
ATOM 532 C C . GLU A 1 71 ? 3.606 -1.286 5.806 1.00 93.12 71 GLU A C 1
ATOM 534 O O . GLU A 1 71 ? 2.968 -1.396 6.854 1.00 93.12 71 GLU A O 1
ATOM 539 N N . GLU A 1 72 ? 4.578 -0.390 5.657 1.00 94.62 72 GLU A N 1
ATOM 540 C CA . GLU A 1 72 ? 5.054 0.470 6.732 1.00 94.62 72 GLU A CA 1
ATOM 541 C C . GLU A 1 72 ? 3.955 1.419 7.232 1.00 94.62 72 GLU A C 1
ATOM 543 O O . GLU A 1 72 ? 3.807 1.645 8.436 1.00 94.62 72 GLU A O 1
ATOM 548 N N . TYR A 1 73 ? 3.131 1.943 6.323 1.00 94.06 73 TYR A N 1
ATOM 549 C CA . TYR A 1 73 ? 1.989 2.777 6.680 1.00 94.06 73 TYR A CA 1
ATOM 550 C C . TYR A 1 73 ? 0.899 1.982 7.410 1.00 94.06 73 TYR A C 1
ATOM 552 O O . TYR A 1 73 ? 0.385 2.436 8.432 1.00 94.06 73 TYR A O 1
ATOM 560 N N . ALA A 1 74 ? 0.581 0.769 6.948 1.00 93.69 74 ALA A N 1
ATOM 561 C CA . ALA A 1 74 ? -0.371 -0.113 7.621 1.00 93.69 74 ALA A CA 1
ATOM 562 C C . ALA A 1 74 ? 0.102 -0.485 9.036 1.00 93.69 74 ALA A C 1
ATOM 564 O O . ALA A 1 74 ? -0.685 -0.438 9.984 1.00 93.69 74 ALA A O 1
ATOM 565 N N . ARG A 1 75 ? 1.399 -0.771 9.202 1.00 95.56 75 ARG A N 1
ATOM 566 C CA . ARG A 1 75 ? 2.020 -1.042 10.504 1.00 95.56 75 ARG A CA 1
ATOM 567 C C . ARG A 1 75 ? 1.873 0.146 11.454 1.00 95.56 75 ARG A C 1
ATOM 569 O O . ARG A 1 75 ? 1.486 -0.030 12.609 1.00 95.56 75 ARG A O 1
ATOM 576 N N . HIS A 1 76 ? 2.144 1.360 10.976 1.00 96.12 76 HIS A N 1
ATOM 577 C CA . HIS A 1 76 ? 1.971 2.572 11.777 1.00 96.12 76 HIS A CA 1
ATOM 578 C C . HIS A 1 76 ? 0.512 2.847 12.133 1.00 96.12 76 HIS A C 1
ATOM 580 O O . HIS A 1 76 ? 0.243 3.214 13.274 1.00 96.12 76 HIS A O 1
ATOM 586 N N . ASN A 1 77 ? -0.424 2.616 11.212 1.00 95.12 77 ASN A N 1
ATOM 587 C CA . ASN A 1 77 ? -1.847 2.753 11.506 1.00 95.12 77 ASN A CA 1
ATOM 588 C C . ASN A 1 77 ? -2.295 1.757 12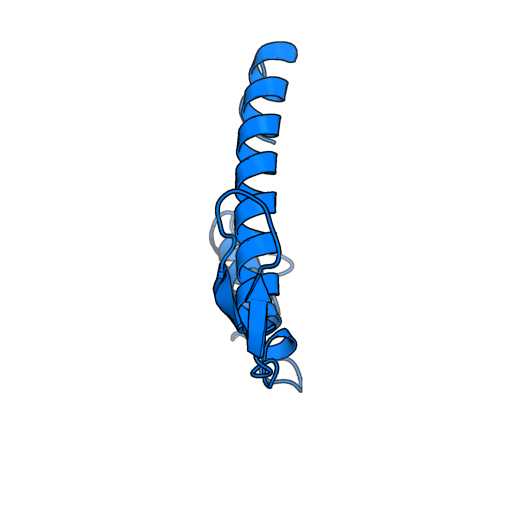.576 1.00 95.12 77 ASN A C 1
ATOM 590 O O . ASN A 1 77 ? -3.006 2.152 13.490 1.00 95.12 77 ASN A O 1
ATOM 594 N N . GLY A 1 78 ? -1.818 0.508 12.535 1.00 93.69 78 GLY A N 1
ATOM 595 C CA . GLY A 1 78 ? -2.086 -0.465 13.597 1.00 93.69 78 GLY A CA 1
ATOM 596 C C . GLY A 1 78 ? -1.544 -0.015 14.958 1.00 93.69 78 GLY A C 1
ATOM 597 O O . GLY A 1 78 ? -2.223 -0.133 15.972 1.00 93.69 78 GLY A O 1
ATOM 598 N N . HIS A 1 79 ? -0.345 0.573 14.999 1.00 96.06 79 HIS A N 1
ATOM 599 C CA . HIS A 1 79 ? 0.194 1.140 16.239 1.00 96.06 79 HIS A CA 1
ATOM 600 C C . HIS A 1 79 ? -0.618 2.347 16.735 1.00 96.06 79 HIS A C 1
ATOM 602 O O . HIS A 1 79 ? -0.867 2.467 17.934 1.00 96.06 79 HIS A O 1
ATOM 608 N N . ALA A 1 80 ? -1.020 3.242 15.829 1.00 96.19 80 ALA A N 1
ATOM 609 C CA . ALA A 1 80 ? -1.847 4.400 16.154 1.00 96.19 80 ALA A CA 1
ATOM 610 C C . ALA A 1 80 ? -3.226 3.979 16.675 1.00 96.19 80 ALA A C 1
ATOM 612 O O . ALA A 1 80 ? -3.732 4.592 17.612 1.00 96.19 80 ALA A O 1
ATOM 613 N N . ASP A 1 81 ? -3.788 2.902 16.125 1.00 95.31 81 ASP A N 1
ATOM 614 C CA . ASP A 1 81 ? -5.052 2.331 16.569 1.00 95.31 81 ASP A CA 1
ATOM 615 C C . ASP A 1 81 ? -4.962 1.857 18.024 1.00 95.31 81 ASP A C 1
ATOM 617 O O . ASP A 1 81 ? -5.737 2.309 18.857 1.00 95.31 81 ASP A O 1
ATOM 621 N N . ILE A 1 82 ? -3.921 1.098 18.387 1.00 94.81 82 ILE A N 1
ATOM 622 C CA . ILE A 1 82 ? -3.681 0.670 19.780 1.00 94.81 82 ILE A CA 1
ATOM 623 C C . ILE A 1 82 ? -3.562 1.867 20.736 1.00 94.81 82 ILE A C 1
ATOM 625 O O . ILE A 1 82 ? -4.026 1.814 21.878 1.00 94.81 82 ILE A O 1
ATOM 629 N N . LEU A 1 83 ? -2.906 2.950 20.308 1.00 95.75 83 LEU A N 1
ATOM 630 C CA . LEU A 1 83 ? -2.801 4.164 21.121 1.00 95.75 83 LEU A CA 1
ATOM 631 C C . LEU A 1 83 ? -4.165 4.830 21.308 1.00 95.75 83 LEU A C 1
ATOM 633 O O . LEU A 1 83 ? -4.505 5.181 22.437 1.00 95.75 83 LEU A O 1
ATOM 637 N N . ARG A 1 84 ? -4.954 4.951 20.237 1.00 96.19 84 ARG A N 1
ATOM 638 C CA . ARG A 1 84 ? -6.334 5.443 20.293 1.00 96.19 84 ARG A CA 1
ATOM 639 C C . ARG A 1 84 ? -7.190 4.582 21.232 1.00 96.19 84 ARG A C 1
ATOM 641 O O . ARG A 1 84 ? -7.850 5.142 22.100 1.00 96.19 84 ARG A O 1
ATOM 648 N N . GLU A 1 85 ? -7.127 3.249 21.152 1.00 97.25 85 GLU A N 1
ATOM 649 C CA . GLU A 1 85 ? -7.891 2.345 22.040 1.00 97.25 85 GLU A CA 1
ATOM 650 C C . GLU A 1 85 ? -7.606 2.603 23.516 1.00 97.25 85 GLU A C 1
ATOM 652 O O . GLU A 1 85 ? -8.509 2.579 24.350 1.00 97.25 85 GLU A O 1
ATOM 657 N N . ARG A 1 86 ? -6.341 2.872 23.848 1.00 96.50 86 ARG A N 1
ATOM 658 C CA . ARG A 1 86 ? -5.926 3.153 25.225 1.00 96.50 86 ARG A CA 1
ATOM 659 C C . ARG A 1 86 ? -6.383 4.516 25.725 1.00 96.50 86 ARG A C 1
ATOM 661 O O . ARG A 1 86 ? -6.567 4.664 26.929 1.00 96.50 86 ARG A O 1
ATOM 668 N N . ILE A 1 87 ? -6.512 5.498 24.838 1.00 96.69 87 ILE A N 1
ATOM 669 C CA . ILE A 1 87 ? -6.976 6.845 25.190 1.00 96.69 87 ILE A CA 1
ATOM 670 C C . ILE A 1 87 ? -8.495 6.833 25.387 1.00 96.69 87 ILE A C 1
ATOM 672 O O . ILE A 1 87 ? -8.983 7.357 26.387 1.00 96.69 87 ILE A O 1
ATOM 676 N N . ASP A 1 88 ? -9.222 6.191 24.473 1.00 96.19 88 ASP A N 1
ATOM 677 C CA . ASP A 1 88 ? -10.682 6.293 24.402 1.00 96.19 88 ASP A CA 1
ATOM 678 C C . ASP A 1 88 ? -11.398 5.156 25.156 1.00 96.19 88 ASP A C 1
ATOM 680 O O . ASP A 1 88 ? -12.587 5.251 25.454 1.00 96.19 88 ASP A O 1
ATOM 684 N N . GLY A 1 89 ? -10.690 4.064 25.467 1.00 95.81 89 GLY A N 1
ATOM 685 C CA . GLY A 1 89 ? -11.235 2.873 26.128 1.00 95.81 89 GLY A CA 1
ATOM 686 C C . GLY A 1 89 ? -12.097 1.978 25.228 1.00 95.81 89 GLY A C 1
ATOM 687 O O . GLY A 1 89 ? -12.723 1.044 25.727 1.00 95.81 89 GLY A O 1
ATOM 688 N N . ILE A 1 90 ? -12.144 2.251 23.919 1.00 94.88 90 ILE A N 1
ATOM 689 C CA . ILE A 1 90 ? -12.954 1.530 22.925 1.00 94.88 90 ILE A CA 1
ATOM 690 C C . ILE A 1 90 ? -12.033 0.710 22.017 1.00 94.88 90 ILE A C 1
ATOM 692 O O . ILE A 1 90 ? -11.127 1.268 21.396 1.00 94.88 90 ILE A O 1
ATOM 696 N N . THR A 1 91 ? -12.284 -0.599 21.927 1.00 93.44 91 THR A N 1
ATOM 697 C CA . THR A 1 91 ? -11.571 -1.527 21.032 1.00 93.44 91 THR A CA 1
ATOM 698 C C . THR A 1 91 ? -12.201 -1.553 19.643 1.00 93.44 91 THR A C 1
ATOM 700 O O . THR A 1 91 ? -13.424 -1.632 19.525 1.00 93.44 91 THR A O 1
ATOM 703 N N . GLY A 1 92 ? -11.359 -1.574 18.611 1.00 77.69 92 GLY A N 1
ATOM 704 C CA . GLY A 1 92 ? -11.777 -1.548 17.213 1.00 77.69 92 GLY A CA 1
ATOM 705 C C . GLY A 1 92 ? -12.194 -0.160 16.720 1.00 77.69 92 GLY A C 1
ATOM 706 O O . GLY A 1 92 ? -12.324 0.788 17.499 1.00 77.69 92 GLY A O 1
ATOM 707 N N . ALA A 1 93 ? -12.369 -0.066 15.402 1.00 61.09 93 ALA A N 1
ATOM 708 C CA . ALA A 1 93 ? -12.838 1.112 14.675 1.00 61.09 93 ALA A CA 1
ATOM 709 C C . ALA A 1 93 ? -14.249 0.890 14.118 1.00 61.09 93 ALA A C 1
ATOM 711 O O . ALA A 1 93 ? -14.557 -0.269 13.751 1.00 61.09 93 ALA A O 1
#

Foldseek 3Di:
DDDDDQDADPVGQTDADPDDDPPRRVVSVVSNVVVVLCVVLPPQADWDAACDDPRGGDIDTPNRVVVVVVVVVVVVVVVVQVVVCVVVVDHDD

Nearest PDB structures (foldseek):
  6btc-assembly1_A  TM=4.243E-01  e=7.936E+00  Staphylococcus aureus

Solvent-accessible surface area (backbone atoms only — not comparable to full-atom values): 5556 Å² total; per-residue (Å²): 132,82,79,71,76,86,49,61,44,99,87,66,37,52,56,49,56,91,71,73,59,85,64,63,29,59,52,33,44,49,51,28,51,51,45,48,50,54,60,74,42,56,88,37,68,60,70,49,64,39,87,57,73,100,58,43,72,43,76,43,30,54,35,52,54,54,53,49,51,52,53,54,49,52,53,49,49,54,53,50,48,57,54,48,26,69,74,72,73,47,83,82,133

pLDDT: mean 90.81, std 11.0, range [43.25, 97.62]

Mean predicted aligned error: 6.27 Å

Sequence (93 aa):
MTADAPQSLPDGRPVPLTTGDERPMPESRLDFHRATLELKCAGLDDTGRIAGGPMAGLEVSVRWVFVHMIEEYARHNGHADILRERIDGITGA

Radius of gyration: 18.31 Å; Cα contacts (8 Å, |Δi|>4): 70; chains: 1; bounding box: 53×22×44 Å

Secondary structure (DSSP, 8-state):
-------B-TTSPBPPPSS--TTHHHHHHHHHHHHHHHHHHTT---EEE--SSTTTT-EEEHHHHHHHHHHHHHHHHHHHHHHHHHHH-----